Protein AF-A0A0Q5V165-F1 (afdb_monomer)

pLDDT: mean 76.11, std 18.1, range [30.14, 94.81]

Radius of gyration: 40.41 Å; Cα contacts (8 Å, |Δi|>4): 24; chains: 1; bounding box: 80×61×103 Å

Mean predicted aligned error: 15.79 Å

Structure (mmCIF, N/CA/C/O backbone):
data_AF-A0A0Q5V165-F1
#
_entry.id   AF-A0A0Q5V165-F1
#
loop_
_atom_site.group_PDB
_atom_site.id
_atom_site.type_symbol
_atom_site.label_atom_id
_atom_site.label_alt_id
_atom_site.label_comp_id
_atom_site.label_asym_id
_atom_site.label_entity_id
_atom_site.label_seq_id
_atom_site.pdbx_PDB_ins_code
_atom_site.Cartn_x
_atom_site.Cartn_y
_atom_site.Cartn_z
_atom_site.occupancy
_atom_site.B_iso_or_equiv
_atom_site.auth_seq_id
_atom_site.auth_comp_id
_atom_site.auth_asym_id
_atom_site.auth_atom_id
_atom_site.pdbx_PDB_model_num
ATOM 1 N N . MET A 1 1 ? 49.071 -22.935 -63.816 1.00 54.91 1 MET A N 1
ATOM 2 C CA . MET A 1 1 ? 47.800 -22.245 -63.500 1.00 54.91 1 MET A CA 1
ATOM 3 C C . MET A 1 1 ? 47.860 -20.895 -64.187 1.00 54.91 1 MET A C 1
ATOM 5 O O . MET A 1 1 ? 48.823 -20.181 -63.957 1.00 54.91 1 MET A O 1
ATOM 9 N N . SER A 1 2 ? 46.949 -20.621 -65.119 1.00 68.69 2 SER A N 1
ATOM 10 C CA . SER A 1 2 ? 47.030 -19.479 -66.043 1.00 68.69 2 SER A CA 1
ATOM 11 C C . SER A 1 2 ? 47.029 -18.132 -65.306 1.00 68.69 2 SER A C 1
ATOM 13 O O . SER A 1 2 ? 46.230 -17.957 -64.388 1.00 68.69 2 SER A O 1
ATOM 15 N N . ASP A 1 3 ? 47.846 -17.164 -65.740 1.00 71.81 3 ASP A N 1
ATOM 16 C CA . ASP A 1 3 ? 47.994 -15.827 -65.120 1.00 71.81 3 ASP A CA 1
ATOM 17 C C . ASP A 1 3 ? 46.661 -15.104 -64.866 1.00 71.81 3 ASP A C 1
ATOM 19 O O . ASP A 1 3 ? 46.473 -14.414 -63.863 1.00 71.81 3 ASP A O 1
ATOM 23 N N . ARG A 1 4 ? 45.679 -15.341 -65.740 1.00 75.38 4 ARG A N 1
ATOM 24 C CA . ARG A 1 4 ? 44.316 -14.810 -65.637 1.00 75.38 4 ARG A CA 1
ATOM 25 C C . ARG A 1 4 ? 43.553 -15.310 -64.403 1.00 75.38 4 ARG A C 1
ATOM 27 O O . ARG A 1 4 ? 42.763 -14.557 -63.841 1.00 75.38 4 ARG A O 1
ATOM 34 N N . GLN A 1 5 ? 43.798 -16.547 -63.963 1.00 80.19 5 GLN A N 1
ATOM 35 C CA . GLN A 1 5 ? 43.165 -17.124 -62.773 1.00 80.19 5 GLN A CA 1
ATOM 36 C C . GLN A 1 5 ? 43.751 -16.528 -61.484 1.00 80.19 5 GLN A C 1
ATOM 38 O O . GLN A 1 5 ? 43.010 -16.232 -60.545 1.00 80.19 5 GLN A O 1
ATOM 43 N N . SER A 1 6 ? 45.060 -16.267 -61.462 1.00 76.12 6 SER A N 1
ATOM 44 C CA . SER A 1 6 ? 45.732 -15.599 -60.342 1.00 76.12 6 SER A CA 1
ATOM 45 C C . SER A 1 6 ? 45.200 -14.178 -60.130 1.00 76.12 6 SER A C 1
ATOM 47 O O . SER A 1 6 ? 44.902 -13.797 -59.000 1.00 76.12 6 SER A O 1
ATOM 49 N N . TRP A 1 7 ? 44.981 -13.421 -61.210 1.00 81.81 7 TRP A N 1
ATOM 50 C CA . TRP A 1 7 ? 44.418 -12.066 -61.139 1.00 81.81 7 TRP A CA 1
ATOM 51 C C . TRP A 1 7 ? 42.972 -12.049 -60.634 1.00 81.81 7 TRP A C 1
ATOM 53 O O . TRP A 1 7 ? 42.614 -11.196 -59.823 1.00 81.81 7 TRP A O 1
ATOM 63 N N . SER A 1 8 ? 42.147 -13.018 -61.047 1.00 86.00 8 SER A N 1
ATOM 64 C CA . SER A 1 8 ? 40.775 -13.129 -60.538 1.00 86.00 8 SER A CA 1
ATOM 65 C C . SER A 1 8 ? 40.719 -13.455 -59.043 1.00 86.00 8 SER A C 1
ATOM 67 O O . SER A 1 8 ? 39.911 -12.868 -58.326 1.00 86.00 8 SER A O 1
ATOM 69 N N . ILE A 1 9 ? 41.598 -14.333 -58.548 1.00 89.31 9 ILE A N 1
ATOM 70 C CA . ILE A 1 9 ? 41.647 -14.689 -57.121 1.00 89.31 9 ILE A CA 1
ATOM 71 C C . ILE A 1 9 ? 42.086 -13.481 -56.283 1.00 89.31 9 ILE A C 1
ATOM 73 O O . ILE A 1 9 ? 41.495 -13.203 -55.239 1.00 89.31 9 ILE A O 1
ATOM 77 N N . LEU A 1 10 ? 43.074 -12.724 -56.766 1.00 90.31 10 LEU A N 1
ATOM 78 C CA . LEU A 1 10 ? 43.572 -11.530 -56.084 1.00 90.31 10 LEU A CA 1
ATOM 79 C C . LEU A 1 10 ? 42.508 -10.422 -56.019 1.00 90.31 10 LEU A C 1
ATOM 81 O O . LEU A 1 10 ? 42.336 -9.788 -54.979 1.00 90.31 10 LEU A O 1
ATOM 85 N N . GLY A 1 11 ? 41.738 -10.241 -57.098 1.00 91.00 11 GLY A N 1
ATOM 86 C CA . GLY A 1 11 ? 40.615 -9.303 -57.136 1.00 91.00 11 GLY A CA 1
ATOM 87 C C . GLY A 1 11 ? 39.515 -9.647 -56.127 1.00 91.00 11 GLY A C 1
ATOM 88 O O . GLY A 1 11 ? 39.057 -8.771 -55.396 1.00 91.00 11 GLY A O 1
ATOM 89 N N . VAL A 1 12 ? 39.133 -10.926 -56.032 1.00 90.94 12 VAL A N 1
ATOM 90 C CA . VAL A 1 12 ? 38.118 -11.390 -55.068 1.00 90.94 12 VAL A CA 1
ATOM 91 C C . VAL A 1 12 ? 38.594 -11.217 -53.623 1.00 90.94 12 VAL A C 1
ATOM 93 O O . VAL A 1 12 ? 37.831 -10.736 -52.786 1.00 90.94 12 VAL A O 1
ATOM 96 N N . LEU A 1 13 ? 39.856 -11.543 -53.325 1.00 90.88 13 LEU A N 1
ATOM 97 C CA . LEU A 1 13 ? 40.435 -11.359 -51.988 1.00 90.88 13 LEU A CA 1
ATOM 98 C C . LEU A 1 13 ? 40.487 -9.884 -51.568 1.00 90.88 13 LEU A C 1
ATOM 100 O O . LEU A 1 13 ? 40.121 -9.564 -50.437 1.00 90.88 13 LEU A O 1
ATOM 104 N N . CYS A 1 14 ? 40.876 -8.978 -52.470 1.00 88.81 14 CYS A N 1
ATOM 105 C CA . CYS A 1 14 ? 40.860 -7.536 -52.201 1.00 88.81 14 CYS A CA 1
ATOM 106 C C . CYS A 1 14 ? 39.447 -7.010 -51.915 1.00 88.81 14 CYS A C 1
ATOM 108 O O . CYS A 1 14 ? 39.256 -6.205 -51.004 1.00 88.81 14 CYS A O 1
ATOM 110 N N . LEU A 1 15 ? 38.449 -7.475 -52.667 1.00 89.56 15 LEU A N 1
ATOM 111 C CA . LEU A 1 15 ? 37.060 -7.051 -52.493 1.00 89.56 15 LEU A CA 1
ATOM 112 C C . LEU A 1 15 ? 36.496 -7.547 -51.151 1.00 89.56 15 LEU A C 1
ATOM 114 O O . LEU A 1 15 ? 35.860 -6.787 -50.421 1.00 89.56 15 LEU A O 1
ATOM 118 N N . LEU A 1 16 ? 36.809 -8.789 -50.773 1.00 88.19 16 LEU A N 1
ATOM 119 C CA . LEU A 1 16 ? 36.414 -9.359 -49.486 1.00 88.19 16 LEU A CA 1
ATOM 120 C C .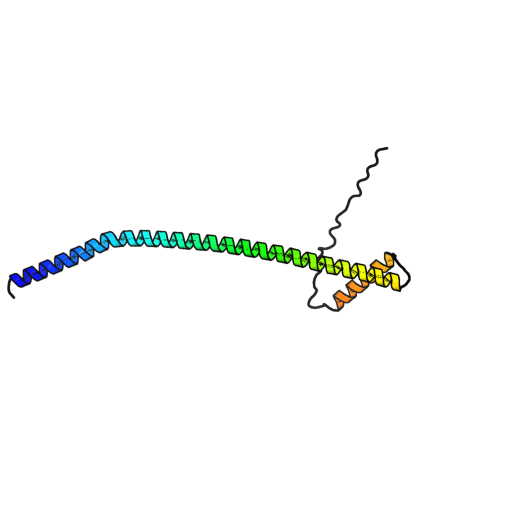 LEU A 1 16 ? 37.084 -8.633 -48.309 1.00 88.19 16 LEU A C 1
ATOM 122 O O . LEU A 1 16 ? 36.417 -8.328 -47.321 1.00 88.19 16 LEU A O 1
ATOM 126 N N . ALA A 1 17 ? 38.367 -8.279 -48.437 1.00 85.69 17 ALA A N 1
ATOM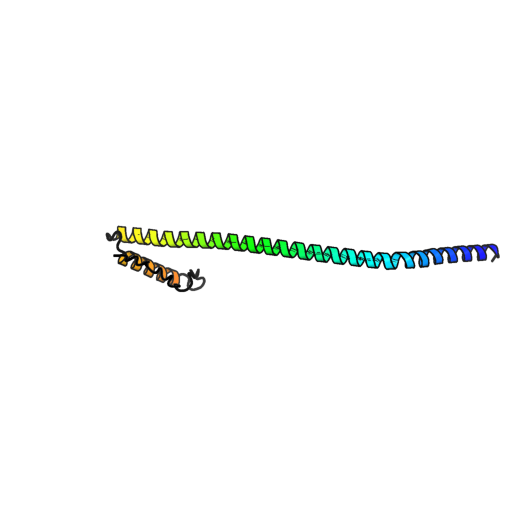 127 C CA . ALA A 1 17 ? 39.065 -7.463 -47.447 1.00 85.69 17 ALA A CA 1
ATOM 128 C C . ALA A 1 17 ? 38.413 -6.077 -47.294 1.00 85.69 17 ALA A C 1
ATOM 130 O O . ALA A 1 17 ? 38.152 -5.647 -46.173 1.00 85.69 17 ALA A O 1
ATOM 131 N N . LEU A 1 18 ? 38.068 -5.400 -48.393 1.00 85.81 18 LEU A N 1
ATOM 132 C CA . LEU A 1 18 ? 37.400 -4.093 -48.345 1.00 85.81 18 LEU A CA 1
ATOM 133 C C . LEU A 1 18 ? 36.045 -4.137 -47.629 1.00 85.81 18 LEU A C 1
ATOM 135 O O . LEU A 1 18 ? 35.750 -3.240 -46.842 1.00 85.81 18 LEU A O 1
ATOM 139 N N . ILE A 1 19 ? 35.239 -5.178 -47.848 1.00 84.69 19 ILE A N 1
ATOM 140 C CA . ILE A 1 19 ? 33.951 -5.341 -47.155 1.00 84.69 19 ILE A CA 1
ATOM 141 C C . ILE A 1 19 ? 34.166 -5.576 -45.656 1.00 84.69 19 ILE A C 1
ATOM 143 O O . ILE A 1 19 ? 33.452 -5.009 -44.832 1.00 84.69 19 ILE A O 1
ATOM 147 N N . LEU A 1 20 ? 35.162 -6.382 -45.291 1.00 81.62 20 LEU A N 1
ATOM 148 C CA . LEU A 1 20 ? 35.413 -6.767 -43.904 1.00 81.62 20 LEU A CA 1
ATOM 149 C C . LEU A 1 20 ? 36.003 -5.603 -43.090 1.00 81.62 20 LEU A C 1
ATOM 151 O O . LEU A 1 20 ? 35.531 -5.310 -41.992 1.00 81.62 20 LEU A O 1
ATOM 155 N N . PHE A 1 21 ? 36.966 -4.876 -43.662 1.00 78.88 21 PHE A N 1
ATOM 156 C CA . PHE A 1 21 ? 37.539 -3.680 -43.043 1.00 78.88 21 PHE A CA 1
ATOM 157 C C . PHE A 1 21 ? 36.569 -2.491 -43.074 1.00 78.88 21 PHE A C 1
ATOM 159 O O . PHE A 1 21 ? 36.406 -1.814 -42.059 1.00 78.88 21 PHE A O 1
ATOM 166 N N . GLY A 1 22 ? 35.872 -2.260 -44.190 1.00 76.44 22 GLY A N 1
ATOM 167 C CA . GLY A 1 22 ? 34.885 -1.183 -44.314 1.00 76.44 22 GLY A CA 1
ATOM 168 C C . GLY A 1 22 ? 33.665 -1.391 -43.412 1.00 76.44 22 GLY A C 1
ATOM 169 O O . GLY A 1 22 ? 33.248 -0.474 -42.705 1.00 76.44 22 GLY A O 1
ATOM 170 N N . GLY A 1 23 ? 33.133 -2.615 -43.364 1.00 74.38 23 GLY A N 1
ATOM 171 C CA . GLY A 1 23 ? 32.023 -2.986 -42.488 1.00 74.38 23 GLY A CA 1
ATOM 172 C C . GLY A 1 23 ? 32.404 -2.974 -41.006 1.00 74.38 23 GLY A C 1
ATOM 173 O O . GLY A 1 23 ? 31.626 -2.504 -40.179 1.00 74.38 23 GLY A O 1
ATOM 174 N N . GLY A 1 24 ? 33.619 -3.416 -40.663 1.00 71.00 24 GLY A N 1
ATOM 175 C CA . GLY A 1 24 ? 34.124 -3.395 -39.289 1.00 71.00 24 GLY A CA 1
ATOM 176 C C . GLY A 1 24 ? 34.338 -1.980 -38.743 1.00 71.00 24 GLY A C 1
ATOM 177 O O . GLY A 1 24 ? 33.939 -1.692 -37.614 1.00 71.00 24 GLY A O 1
ATOM 178 N N . LEU A 1 25 ? 34.907 -1.074 -39.546 1.00 68.19 25 LEU A N 1
ATOM 179 C CA . LEU A 1 25 ? 35.199 0.303 -39.125 1.00 68.19 25 LEU A CA 1
ATOM 180 C C . LEU A 1 25 ? 33.939 1.162 -38.942 1.00 68.19 25 LEU A C 1
ATOM 182 O O . LEU A 1 25 ? 33.923 2.024 -38.067 1.00 68.19 25 LEU A O 1
ATOM 186 N N . VAL A 1 26 ? 32.873 0.916 -39.712 1.00 69.00 26 VAL A N 1
ATOM 187 C CA . VAL A 1 26 ? 31.596 1.644 -39.577 1.00 69.00 26 VAL A CA 1
ATOM 188 C C . VAL A 1 26 ? 30.645 0.955 -38.590 1.00 69.00 26 VAL A C 1
ATOM 190 O O . VAL A 1 26 ? 29.976 1.623 -37.802 1.00 69.00 26 VAL A O 1
ATOM 193 N N . GLY A 1 27 ? 30.603 -0.379 -38.575 1.00 69.44 27 GLY A N 1
ATOM 194 C CA . GLY A 1 27 ? 29.690 -1.153 -37.729 1.00 69.44 27 GLY A CA 1
ATOM 195 C C . GLY A 1 27 ? 30.069 -1.166 -36.246 1.00 69.44 27 GLY A C 1
ATOM 196 O O . GLY A 1 27 ? 29.193 -1.073 -35.385 1.00 69.44 27 GLY A O 1
ATOM 197 N N . CYS A 1 28 ? 31.365 -1.221 -35.925 1.00 70.38 28 CYS A N 1
ATOM 198 C CA . CYS A 1 28 ? 31.841 -1.306 -34.541 1.00 70.38 28 CYS A CA 1
ATOM 199 C C . CYS A 1 28 ? 31.503 -0.063 -33.680 1.00 70.38 28 CYS A C 1
ATOM 201 O O . CYS A 1 28 ? 30.946 -0.233 -32.589 1.00 70.38 28 CYS A O 1
ATOM 203 N N . PRO A 1 29 ? 31.737 1.192 -34.131 1.00 71.38 29 PRO A N 1
ATOM 204 C CA . PRO A 1 29 ? 31.329 2.367 -33.356 1.00 71.38 29 PRO A CA 1
ATOM 205 C C . PRO A 1 29 ? 29.803 2.523 -33.283 1.00 71.38 29 PRO A C 1
ATOM 207 O O . PRO A 1 29 ? 29.279 2.948 -32.251 1.00 71.38 29 PRO A O 1
ATOM 210 N N . TYR A 1 30 ? 29.073 2.136 -34.335 1.00 71.31 30 TYR A N 1
ATOM 211 C CA . TYR A 1 30 ? 27.612 2.229 -34.369 1.00 71.31 30 TYR A CA 1
ATOM 212 C C . TYR A 1 30 ? 26.955 1.284 -33.354 1.00 71.31 30 TYR A C 1
ATOM 214 O O . TYR A 1 30 ? 26.060 1.693 -32.609 1.00 71.31 30 TYR A O 1
ATOM 222 N N . TYR A 1 31 ? 27.461 0.050 -33.249 1.00 71.31 31 TYR A N 1
ATOM 223 C CA . TYR A 1 31 ? 26.988 -0.934 -32.277 1.00 71.31 31 TYR A CA 1
ATOM 224 C C . TYR A 1 31 ? 27.154 -0.440 -30.835 1.00 71.31 31 TYR A C 1
ATOM 226 O O . TYR A 1 31 ? 26.219 -0.515 -30.041 1.00 71.31 31 TYR A O 1
ATOM 234 N N . LYS A 1 32 ? 28.306 0.161 -30.504 1.00 72.94 32 LYS A N 1
ATOM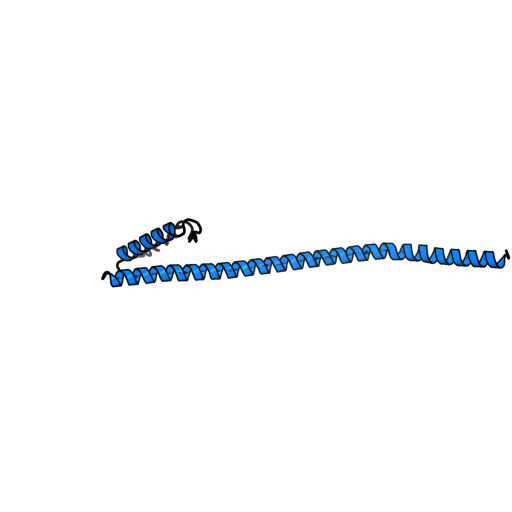 235 C CA . LYS A 1 32 ? 28.575 0.684 -29.154 1.00 72.94 32 LYS A CA 1
ATOM 236 C C . LYS A 1 32 ? 27.661 1.843 -28.755 1.00 72.94 32 LYS A C 1
ATOM 238 O O . LYS A 1 32 ? 27.300 1.955 -27.584 1.00 72.94 32 LYS A O 1
ATOM 243 N N . VAL A 1 33 ? 27.263 2.699 -29.696 1.00 76.75 33 VAL A N 1
ATOM 244 C CA . VAL A 1 33 ? 26.300 3.781 -29.429 1.00 76.75 33 VAL A CA 1
ATOM 245 C C . VAL A 1 33 ? 24.889 3.227 -29.246 1.00 76.75 33 VAL A C 1
ATOM 247 O O . VAL A 1 33 ? 24.172 3.674 -28.351 1.00 76.75 33 VAL A O 1
ATOM 250 N N . TRP A 1 34 ? 24.491 2.257 -30.069 1.00 79.75 34 TRP A N 1
ATOM 251 C CA . TRP A 1 34 ? 23.192 1.601 -29.943 1.00 79.75 34 TRP A CA 1
ATOM 252 C C . TRP A 1 34 ? 23.059 0.861 -28.606 1.00 79.75 34 TRP A C 1
ATOM 254 O O . TRP A 1 34 ? 22.086 1.079 -27.889 1.00 79.75 34 TRP A O 1
ATOM 264 N N . GLU A 1 35 ? 24.080 0.093 -28.218 1.00 73.75 35 GLU A N 1
ATOM 265 C CA . GLU A 1 35 ? 24.148 -0.629 -26.942 1.00 73.75 35 GLU A CA 1
ATOM 266 C C . GLU A 1 35 ? 24.003 0.332 -25.748 1.00 73.75 35 GLU A C 1
ATOM 268 O O . GLU A 1 35 ? 23.184 0.106 -24.860 1.00 73.75 35 GLU A O 1
ATOM 273 N N . ARG A 1 36 ? 24.704 1.477 -25.767 1.00 73.81 36 ARG A N 1
ATOM 274 C CA . ARG A 1 36 ? 24.580 2.514 -24.725 1.00 73.81 36 ARG A CA 1
ATOM 275 C C . ARG A 1 36 ? 23.196 3.167 -24.682 1.00 73.81 36 ARG A C 1
ATOM 277 O O . ARG A 1 36 ? 22.695 3.447 -23.596 1.00 73.81 36 ARG A O 1
ATOM 284 N N . LYS A 1 37 ? 22.572 3.416 -25.839 1.00 74.62 37 LYS A N 1
ATOM 285 C CA . LYS A 1 37 ? 21.211 3.978 -25.910 1.00 74.62 37 LYS A CA 1
ATOM 286 C C . LYS A 1 37 ? 20.177 2.998 -25.362 1.00 74.62 37 LYS A C 1
ATOM 288 O O . LYS A 1 37 ? 19.326 3.413 -24.582 1.00 74.62 37 LYS A O 1
ATOM 293 N N . MET A 1 38 ? 20.276 1.721 -25.725 1.00 76.62 38 MET A N 1
ATOM 294 C CA . MET A 1 38 ? 19.375 0.681 -25.225 1.00 76.62 38 MET A CA 1
ATOM 295 C C . MET A 1 38 ? 19.560 0.445 -23.726 1.00 76.62 38 MET A C 1
ATOM 297 O O . MET A 1 38 ? 18.570 0.369 -23.007 1.00 76.62 38 MET A O 1
ATOM 301 N N . ALA A 1 39 ? 20.802 0.436 -23.230 1.00 75.88 39 ALA A N 1
ATOM 302 C CA . ALA A 1 39 ? 21.079 0.337 -21.797 1.00 75.88 39 ALA A CA 1
ATOM 303 C C . ALA A 1 39 ? 20.491 1.523 -21.009 1.00 75.88 39 ALA A C 1
ATOM 305 O O . ALA A 1 39 ? 19.851 1.325 -19.981 1.00 75.88 39 ALA A O 1
ATOM 306 N N . GLY A 1 40 ? 20.638 2.753 -21.517 1.00 73.19 40 GLY A N 1
ATOM 307 C CA . GLY A 1 40 ? 20.047 3.937 -20.886 1.00 73.19 40 GLY A CA 1
ATOM 308 C C . GLY A 1 40 ? 18.515 3.933 -20.905 1.00 73.19 40 GLY A C 1
ATOM 309 O O . GLY A 1 40 ? 17.886 4.311 -19.921 1.00 73.19 40 GLY A O 1
ATOM 310 N N . GLN A 1 41 ? 17.899 3.475 -22.000 1.00 76.38 41 GLN A N 1
ATOM 311 C CA . GLN A 1 41 ? 16.442 3.340 -22.087 1.00 76.38 41 GLN A CA 1
ATOM 312 C C . GLN A 1 41 ? 15.912 2.255 -21.146 1.00 76.38 41 GLN A C 1
ATOM 314 O O . GLN A 1 41 ? 14.900 2.481 -20.487 1.00 76.38 41 GLN A O 1
ATOM 319 N N . ALA A 1 42 ? 16.601 1.117 -21.040 1.00 75.81 42 ALA A N 1
ATOM 320 C CA . ALA A 1 42 ? 16.235 0.047 -20.118 1.00 75.81 42 ALA A CA 1
ATOM 321 C C . ALA A 1 42 ? 16.295 0.513 -18.654 1.00 75.81 42 ALA A C 1
ATOM 323 O O . ALA A 1 42 ? 15.349 0.279 -17.905 1.00 75.81 42 ALA A O 1
ATOM 324 N N . GLU A 1 43 ? 17.347 1.243 -18.270 1.00 77.25 43 GLU A N 1
ATOM 325 C CA . GLU A 1 43 ? 17.482 1.789 -16.915 1.00 77.25 43 GLU A CA 1
ATOM 326 C C . GLU A 1 43 ? 16.376 2.807 -16.603 1.00 77.25 43 GLU A C 1
ATOM 328 O O . GLU A 1 43 ? 15.723 2.726 -15.565 1.00 77.25 43 GLU A O 1
ATOM 333 N N . LEU A 1 44 ? 16.091 3.739 -17.521 1.00 80.06 44 LEU A N 1
ATOM 334 C CA . LEU A 1 44 ? 15.019 4.719 -17.323 1.00 80.06 44 LEU A CA 1
ATOM 335 C C . LEU A 1 44 ? 13.643 4.055 -17.188 1.00 80.06 44 LEU A C 1
ATOM 337 O O . LEU A 1 44 ? 12.863 4.456 -16.325 1.00 80.06 44 LEU A O 1
ATOM 341 N N . GLN A 1 45 ? 13.350 3.038 -18.002 1.00 78.25 45 GLN A N 1
ATOM 342 C CA . GLN A 1 45 ? 12.101 2.275 -17.914 1.00 78.25 45 GLN A CA 1
ATOM 343 C C . GLN A 1 45 ? 11.997 1.516 -16.587 1.00 78.25 45 GLN A C 1
ATOM 345 O O . GLN A 1 45 ? 10.949 1.546 -15.942 1.00 78.25 45 GLN A O 1
ATOM 350 N N . TYR A 1 46 ? 13.092 0.903 -16.131 1.00 76.12 46 TYR A N 1
ATOM 351 C CA . TYR A 1 46 ? 13.139 0.217 -14.841 1.00 76.12 46 TYR A CA 1
ATOM 352 C C . TYR A 1 46 ? 12.869 1.177 -13.676 1.00 76.12 46 TYR A C 1
ATOM 354 O O . TYR A 1 46 ? 12.022 0.905 -12.827 1.00 76.12 46 TYR A O 1
ATOM 362 N N . GLN A 1 47 ? 13.515 2.346 -13.669 1.00 79.94 47 GLN A N 1
ATOM 363 C CA . GLN A 1 47 ? 13.320 3.361 -12.630 1.00 79.94 47 GLN A CA 1
ATOM 364 C C . GLN A 1 47 ? 11.896 3.940 -12.634 1.00 79.94 47 GLN A C 1
ATOM 366 O O . GLN A 1 47 ? 11.323 4.192 -11.571 1.00 79.94 47 GLN A O 1
ATOM 371 N N . GLN A 1 48 ? 11.294 4.141 -13.812 1.00 85.31 48 GLN A N 1
ATOM 372 C CA . GLN A 1 48 ? 9.903 4.592 -13.923 1.00 85.31 48 GLN A CA 1
ATOM 373 C C . GLN A 1 48 ? 8.924 3.536 -13.398 1.00 85.31 48 GLN A C 1
ATOM 375 O O . GLN A 1 48 ? 8.050 3.871 -12.596 1.00 85.31 48 GLN A O 1
ATOM 380 N N . GLY A 1 49 ? 9.111 2.269 -13.779 1.00 79.19 49 GLY A N 1
ATOM 381 C CA . GLY A 1 49 ? 8.310 1.153 -13.275 1.00 79.19 49 GLY A CA 1
ATOM 382 C C . GLY A 1 49 ? 8.439 0.976 -11.761 1.00 79.19 49 GLY A C 1
ATOM 383 O O . GLY A 1 49 ? 7.431 0.841 -11.070 1.00 79.19 49 GLY A O 1
ATOM 384 N N . ALA A 1 50 ? 9.657 1.075 -11.221 1.00 86.44 50 ALA A N 1
ATOM 385 C CA . ALA A 1 50 ? 9.911 0.980 -9.785 1.00 86.44 50 ALA A CA 1
ATOM 386 C C . ALA A 1 50 ? 9.187 2.083 -8.994 1.00 86.44 50 ALA A C 1
ATOM 388 O O . ALA A 1 50 ? 8.546 1.800 -7.983 1.00 86.44 50 ALA A O 1
ATOM 389 N N . ARG A 1 51 ? 9.217 3.336 -9.469 1.00 86.06 51 ARG A N 1
ATOM 390 C CA . ARG A 1 51 ? 8.487 4.442 -8.823 1.00 86.06 51 ARG A CA 1
ATOM 391 C C . ARG A 1 51 ? 6.977 4.241 -8.863 1.00 86.06 51 ARG A C 1
ATOM 393 O O . ARG A 1 51 ? 6.318 4.462 -7.853 1.00 86.06 51 ARG A O 1
ATOM 400 N N . GLN A 1 52 ? 6.432 3.815 -10.001 1.00 90.06 52 GLN A N 1
ATOM 401 C CA . GLN A 1 52 ? 4.997 3.548 -10.123 1.00 90.06 52 GLN A CA 1
ATOM 402 C C . GLN A 1 52 ? 4.556 2.411 -9.197 1.00 90.06 52 GLN A C 1
ATOM 404 O O . GLN A 1 52 ? 3.526 2.534 -8.538 1.00 90.06 52 GLN A O 1
ATOM 409 N N . ALA A 1 53 ? 5.358 1.349 -9.083 1.00 85.44 53 ALA A N 1
ATOM 410 C CA . ALA A 1 53 ? 5.092 0.253 -8.159 1.00 85.44 53 ALA A CA 1
ATOM 411 C C . ALA A 1 53 ? 5.105 0.719 -6.695 1.00 85.44 53 ALA A C 1
ATOM 413 O O . ALA A 1 53 ? 4.207 0.354 -5.943 1.00 85.44 53 ALA A O 1
ATOM 414 N N . LEU A 1 54 ? 6.066 1.561 -6.299 1.00 92.12 54 LEU A N 1
ATOM 415 C CA . LEU A 1 54 ? 6.129 2.122 -4.944 1.00 92.12 54 LEU A CA 1
ATOM 416 C C . LEU A 1 54 ? 4.936 3.034 -4.633 1.00 92.12 54 LEU A C 1
ATOM 418 O O . LEU A 1 54 ? 4.377 2.950 -3.546 1.00 92.12 54 LEU A O 1
ATOM 422 N N . ILE A 1 55 ? 4.511 3.869 -5.585 1.00 92.69 55 ILE A N 1
ATOM 423 C CA . ILE A 1 55 ? 3.327 4.728 -5.419 1.00 92.69 55 ILE A CA 1
ATOM 424 C C . ILE A 1 55 ? 2.060 3.876 -5.285 1.00 92.69 55 ILE A C 1
ATOM 426 O O . ILE A 1 55 ? 1.235 4.139 -4.415 1.00 92.69 55 ILE A O 1
ATOM 430 N N . ALA A 1 56 ? 1.913 2.841 -6.116 1.00 93.06 56 ALA A N 1
ATOM 431 C CA . ALA A 1 56 ? 0.775 1.930 -6.043 1.00 93.06 56 ALA A CA 1
ATOM 432 C C . ALA A 1 56 ? 0.744 1.154 -4.717 1.00 93.06 56 ALA A C 1
ATOM 434 O O . ALA A 1 56 ? -0.324 0.984 -4.135 1.00 93.06 56 ALA A O 1
ATOM 435 N N . GLN A 1 57 ? 1.906 0.720 -4.220 1.00 91.50 57 GLN A N 1
ATOM 436 C CA . GLN A 1 57 ? 2.025 0.072 -2.913 1.00 91.50 57 GLN A CA 1
ATOM 437 C C . GLN A 1 57 ? 1.655 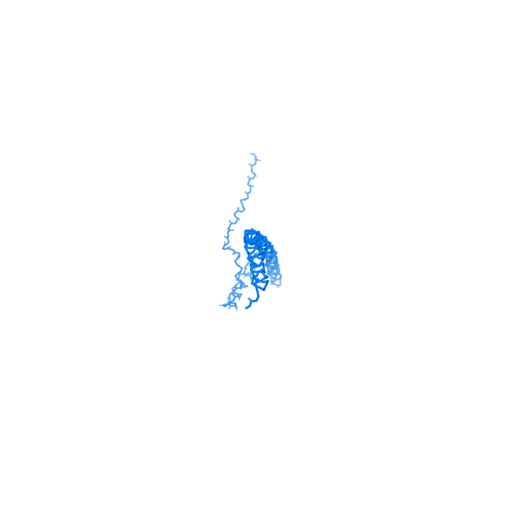1.030 -1.778 1.00 91.50 57 GLN A C 1
ATOM 439 O O . GLN A 1 57 ? 0.818 0.675 -0.956 1.00 91.50 57 GLN A O 1
ATOM 444 N N . ALA A 1 58 ? 2.192 2.253 -1.777 1.00 91.31 58 ALA A N 1
ATOM 445 C CA . ALA A 1 58 ? 1.865 3.261 -0.769 1.00 91.31 58 ALA A CA 1
ATOM 446 C C . ALA A 1 58 ? 0.360 3.583 -0.747 1.00 91.31 58 ALA A C 1
ATOM 448 O O . ALA A 1 58 ? -0.259 3.568 0.311 1.00 91.31 58 ALA A O 1
ATOM 449 N N . ALA A 1 59 ? -0.261 3.773 -1.917 1.00 94.19 59 ALA A N 1
ATOM 450 C CA . ALA A 1 59 ? -1.702 4.006 -2.012 1.00 94.19 59 ALA A CA 1
ATOM 451 C C . ALA A 1 59 ? -2.526 2.811 -1.494 1.00 94.19 59 ALA A C 1
ATOM 453 O O . ALA A 1 59 ? -3.518 2.994 -0.788 1.00 94.19 59 ALA A O 1
ATOM 454 N N . ALA A 1 60 ? -2.107 1.580 -1.804 1.00 92.75 60 ALA A N 1
ATOM 455 C CA . ALA A 1 60 ? -2.768 0.377 -1.306 1.00 92.75 60 ALA A CA 1
ATOM 456 C C . ALA A 1 60 ? -2.634 0.225 0.221 1.00 92.75 60 ALA A C 1
ATOM 458 O O . ALA A 1 60 ? -3.587 -0.191 0.885 1.00 92.75 60 ALA A O 1
ATOM 459 N N . GLU A 1 61 ? -1.477 0.570 0.790 1.00 92.62 61 GLU A N 1
ATOM 460 C CA . GLU A 1 61 ? -1.255 0.580 2.238 1.00 92.62 61 GLU A CA 1
ATOM 461 C C . GLU A 1 61 ? -2.100 1.646 2.941 1.00 92.62 61 GLU A C 1
ATOM 463 O O . GLU A 1 61 ? -2.732 1.340 3.958 1.00 92.62 61 GLU A O 1
ATOM 468 N N . ASP A 1 62 ? -2.192 2.849 2.371 1.00 94.81 62 ASP A N 1
ATOM 469 C CA . ASP A 1 62 ? -3.029 3.934 2.884 1.00 94.81 62 ASP A CA 1
ATOM 470 C C . ASP A 1 62 ? -4.506 3.526 2.901 1.00 94.81 62 ASP A C 1
ATOM 472 O O . ASP A 1 62 ? -5.159 3.591 3.947 1.00 94.81 62 ASP A O 1
ATOM 476 N N . GLU A 1 63 ? -5.032 3.002 1.791 1.00 92.69 63 GLU A N 1
ATOM 477 C CA . GLU A 1 63 ? -6.406 2.495 1.734 1.00 92.69 63 GLU A CA 1
ATOM 478 C C . GLU A 1 63 ? -6.653 1.357 2.732 1.00 92.69 63 GLU A C 1
ATOM 480 O O . GLU A 1 63 ? -7.711 1.287 3.370 1.00 92.69 63 GLU A O 1
ATOM 485 N N . ALA A 1 64 ? -5.683 0.453 2.886 1.00 90.56 64 ALA A N 1
ATOM 486 C CA . ALA A 1 64 ? -5.773 -0.625 3.858 1.00 90.56 64 ALA A CA 1
ATOM 487 C C . ALA A 1 64 ? -5.783 -0.084 5.296 1.00 90.56 64 ALA A C 1
ATOM 489 O O . ALA A 1 64 ? -6.540 -0.585 6.129 1.00 90.56 64 ALA A O 1
ATOM 490 N N . SER A 1 65 ? -4.985 0.942 5.600 1.00 85.81 65 SER A N 1
ATOM 491 C CA . SER A 1 65 ? -4.939 1.578 6.921 1.00 85.81 65 SER A CA 1
ATOM 492 C C . SER A 1 65 ? -6.272 2.245 7.282 1.00 85.81 65 SER A C 1
ATOM 494 O O . SER A 1 65 ? -6.784 2.022 8.381 1.00 85.81 65 SER A O 1
ATOM 496 N N . ILE A 1 66 ? -6.902 2.946 6.333 1.00 93.56 66 ILE A N 1
ATOM 497 C CA . ILE A 1 66 ? -8.210 3.590 6.514 1.00 93.56 66 ILE A CA 1
ATOM 498 C C . ILE A 1 66 ? -9.283 2.538 6.799 1.00 93.56 66 ILE A C 1
ATOM 500 O O . ILE A 1 66 ? -10.019 2.649 7.781 1.00 93.56 66 ILE A O 1
ATOM 504 N N . LYS A 1 67 ? -9.336 1.467 5.997 1.00 90.62 67 LYS A N 1
ATOM 505 C CA . LYS A 1 67 ? -10.299 0.369 6.194 1.00 90.62 67 LYS A CA 1
ATOM 506 C C . LYS A 1 67 ? -10.107 -0.325 7.545 1.00 90.62 67 LYS A C 1
ATOM 508 O O . LYS A 1 67 ? -11.088 -0.673 8.206 1.00 90.62 67 LYS A O 1
ATOM 513 N N . ARG A 1 68 ? -8.857 -0.507 7.988 1.00 86.50 68 ARG A N 1
ATOM 514 C CA . ARG A 1 68 ? -8.544 -1.060 9.318 1.00 86.50 68 ARG A CA 1
ATOM 515 C C . ARG A 1 68 ? -9.003 -0.127 10.439 1.00 86.50 68 ARG A C 1
ATOM 517 O O . ARG A 1 68 ? -9.627 -0.599 11.388 1.00 86.50 68 ARG A O 1
ATOM 524 N N . ALA A 1 69 ? -8.763 1.177 10.318 1.00 89.19 69 ALA A N 1
ATOM 525 C CA . ALA A 1 69 ? -9.203 2.170 11.297 1.00 89.19 69 ALA A CA 1
ATOM 526 C C . ALA A 1 69 ? -10.739 2.258 11.386 1.00 89.19 69 ALA A C 1
ATOM 528 O O . ALA A 1 69 ? -11.309 2.308 12.480 1.00 89.19 69 ALA A O 1
ATOM 529 N N . GLU A 1 70 ? -11.435 2.198 10.249 1.00 91.88 70 GLU A N 1
ATOM 530 C CA . GLU A 1 70 ? -12.897 2.162 10.204 1.00 91.88 70 GLU A CA 1
ATOM 531 C C . GLU A 1 70 ? -13.450 0.888 10.863 1.00 91.88 70 GLU A C 1
ATOM 533 O O . GLU A 1 70 ? -14.397 0.941 11.654 1.00 91.88 70 GLU A O 1
ATOM 538 N N . ALA A 1 71 ? -12.841 -0.270 10.588 1.00 90.12 71 ALA A N 1
ATOM 539 C CA . ALA A 1 71 ? -13.207 -1.525 11.236 1.00 90.12 71 ALA A CA 1
ATOM 540 C C . ALA A 1 71 ? -12.996 -1.464 12.759 1.00 90.12 71 ALA A C 1
ATOM 542 O O . ALA A 1 71 ? -13.883 -1.874 13.509 1.00 90.12 71 ALA A O 1
ATOM 543 N N . ALA A 1 72 ? -11.876 -0.905 13.226 1.00 83.81 72 ALA A N 1
ATOM 544 C CA . ALA A 1 72 ? -11.614 -0.701 14.651 1.00 83.81 72 ALA A CA 1
ATOM 545 C C . ALA A 1 72 ? -12.657 0.228 15.295 1.00 83.81 72 ALA A C 1
ATOM 547 O O . ALA A 1 72 ? -13.204 -0.092 16.349 1.00 83.81 72 ALA A O 1
ATOM 548 N N . THR A 1 73 ? -13.018 1.323 14.622 1.00 88.62 73 THR A N 1
ATOM 549 C CA . THR A 1 73 ? -14.049 2.260 15.096 1.00 88.62 73 THR A CA 1
ATOM 550 C C . THR A 1 73 ? -15.410 1.584 15.230 1.00 88.62 73 THR A C 1
ATOM 552 O O . THR A 1 73 ? -16.087 1.749 16.245 1.00 88.62 73 THR A O 1
ATOM 555 N N . ARG A 1 74 ? -15.813 0.786 14.231 1.00 90.81 74 ARG A N 1
ATOM 556 C CA . ARG A 1 74 ? -17.065 0.015 14.290 1.00 90.81 74 ARG A CA 1
ATOM 557 C C . ARG A 1 74 ? -17.067 -0.977 15.445 1.00 90.81 74 ARG A C 1
ATOM 559 O O . ARG A 1 74 ? -18.078 -1.084 16.131 1.00 90.81 74 ARG A O 1
ATOM 566 N N . ARG A 1 75 ? -15.939 -1.649 15.698 1.00 86.06 75 ARG A N 1
ATOM 567 C CA . ARG A 1 75 ? -15.797 -2.544 16.853 1.00 86.06 75 ARG A CA 1
ATOM 568 C C . ARG A 1 75 ? -15.985 -1.777 18.156 1.00 86.06 75 ARG A C 1
ATOM 570 O O . ARG A 1 75 ? -16.869 -2.138 18.920 1.00 86.06 75 ARG A O 1
ATOM 577 N N . VAL A 1 76 ? -15.222 -0.705 18.389 1.00 88.50 76 VAL A N 1
ATOM 578 C CA . VAL A 1 76 ? -15.305 0.098 19.629 1.00 88.50 76 VAL A CA 1
ATOM 579 C C . VAL A 1 76 ? -16.722 0.622 19.866 1.00 88.50 76 VAL A C 1
ATOM 581 O O . VAL A 1 76 ? -17.225 0.530 20.983 1.00 88.50 76 VAL A O 1
ATOM 584 N N . ARG A 1 77 ? -17.399 1.106 18.817 1.00 91.50 77 ARG A N 1
ATOM 585 C CA . ARG A 1 77 ? -18.809 1.515 18.909 1.00 91.50 77 ARG A CA 1
ATOM 586 C C . ARG A 1 77 ? -19.716 0.352 19.307 1.00 91.50 77 ARG A C 1
ATOM 588 O O . ARG A 1 77 ? -20.494 0.514 20.234 1.00 91.50 77 ARG A O 1
ATOM 595 N N . GLY A 1 78 ? -19.552 -0.817 18.688 1.00 91.75 78 GLY A N 1
ATOM 596 C CA . GLY A 1 78 ? -20.310 -2.020 19.037 1.00 91.75 78 GLY A CA 1
ATOM 597 C C . GLY A 1 78 ? -20.135 -2.447 20.498 1.00 91.75 78 GLY A C 1
ATOM 598 O O . GLY A 1 78 ? -21.123 -2.750 21.158 1.00 91.75 78 GLY A O 1
ATOM 599 N N . TRP A 1 79 ? -18.910 -2.405 21.036 1.00 88.69 79 TRP A N 1
ATOM 600 C CA . TRP A 1 79 ? -18.658 -2.683 22.459 1.00 88.69 79 TRP A CA 1
ATOM 601 C C . TRP A 1 79 ? -19.327 -1.653 23.376 1.00 88.69 79 TRP A C 1
ATOM 603 O O . TRP A 1 79 ? -19.934 -2.024 24.377 1.00 88.69 79 TRP A O 1
ATOM 613 N N . ALA A 1 80 ? -19.256 -0.365 23.028 1.00 91.12 80 ALA A N 1
ATOM 614 C CA . ALA A 1 80 ? -19.897 0.698 23.798 1.00 91.12 80 ALA A CA 1
ATOM 615 C C . ALA A 1 80 ? -21.433 0.597 23.764 1.00 91.12 80 ALA A C 1
ATOM 617 O O . ALA A 1 80 ? -22.088 0.774 24.790 1.00 91.12 80 ALA A O 1
ATOM 618 N N . ASP A 1 81 ? -22.012 0.287 22.602 1.00 92.94 81 ASP A N 1
ATOM 619 C CA . ASP A 1 81 ? -23.448 0.049 22.441 1.00 92.94 81 ASP A CA 1
ATOM 620 C C . ASP A 1 81 ? -23.905 -1.169 23.248 1.00 92.94 81 ASP A C 1
ATOM 622 O O . ASP A 1 81 ? -24.893 -1.079 23.978 1.00 92.94 81 ASP A O 1
ATOM 626 N N . ALA A 1 82 ? -23.150 -2.269 23.195 1.00 91.88 82 ALA A N 1
ATOM 627 C CA . ALA A 1 82 ? -23.425 -3.469 23.979 1.00 91.88 82 ALA A CA 1
ATOM 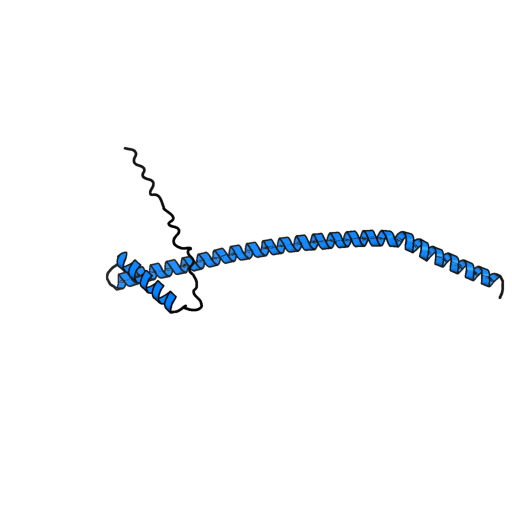628 C C . ALA A 1 82 ? -23.351 -3.201 25.491 1.00 91.88 82 ALA A C 1
ATOM 630 O O . ALA A 1 82 ? -24.235 -3.627 26.231 1.00 91.88 82 ALA A O 1
ATOM 631 N N . ALA A 1 83 ? -22.352 -2.445 25.959 1.00 91.19 83 ALA A N 1
ATOM 632 C CA . ALA A 1 83 ? -22.238 -2.070 27.369 1.00 91.19 83 ALA A CA 1
ATOM 633 C C . ALA A 1 83 ? -23.412 -1.185 27.824 1.00 91.19 83 ALA A C 1
ATOM 635 O O . ALA A 1 83 ? -23.963 -1.387 28.908 1.00 91.19 83 ALA A O 1
ATOM 636 N N . ARG A 1 84 ? -23.843 -0.232 26.984 1.00 92.75 84 ARG A N 1
ATOM 637 C CA . ARG A 1 84 ? -25.030 0.594 27.255 1.00 92.75 84 ARG A CA 1
ATOM 638 C C . ARG A 1 84 ? -26.297 -0.247 27.387 1.00 92.75 84 ARG A C 1
ATOM 640 O O . ARG A 1 84 ? -27.048 -0.042 28.338 1.00 92.75 84 ARG A O 1
ATOM 647 N N . GLN A 1 85 ? -26.523 -1.174 26.455 1.00 94.25 85 GLN A N 1
ATOM 648 C CA . GLN A 1 85 ? -27.681 -2.071 26.478 1.00 94.25 85 GLN A CA 1
ATOM 649 C C . GLN A 1 85 ? -27.644 -2.999 27.697 1.00 94.25 85 GLN A C 1
ATOM 651 O O . GLN A 1 85 ? -28.616 -3.045 28.443 1.00 94.25 85 GLN A O 1
ATOM 656 N N . GLY A 1 86 ? -26.499 -3.622 27.990 1.00 93.19 86 GLY A N 1
ATOM 657 C CA . GLY A 1 86 ? -26.347 -4.487 29.163 1.00 93.19 86 GLY A CA 1
ATOM 658 C C . GLY A 1 86 ? -26.634 -3.769 30.487 1.00 93.19 86 GLY A C 1
ATOM 659 O O . GLY A 1 86 ? -27.305 -4.316 31.356 1.00 93.19 86 GLY A O 1
ATOM 660 N N . CYS A 1 87 ? -26.206 -2.511 30.642 1.00 93.56 87 CYS A N 1
ATOM 661 C CA . CYS A 1 87 ? -26.554 -1.722 31.830 1.00 93.56 87 CYS A CA 1
ATOM 662 C C . CYS A 1 87 ? -28.040 -1.344 31.895 1.00 93.56 87 CYS A C 1
ATOM 664 O O . CYS A 1 87 ? -28.600 -1.269 32.991 1.00 93.56 87 CYS A O 1
ATOM 666 N N . ALA A 1 88 ? -28.690 -1.123 30.749 1.00 94.19 88 ALA A N 1
ATOM 667 C CA . ALA A 1 88 ? -30.132 -0.903 30.701 1.00 94.19 88 ALA A CA 1
ATOM 668 C C . ALA A 1 88 ? -30.907 -2.160 31.136 1.00 94.19 88 ALA A C 1
ATOM 670 O O . ALA A 1 88 ? -31.822 -2.042 31.950 1.00 94.19 88 ALA A O 1
ATOM 671 N N . ASP A 1 89 ? -30.483 -3.347 30.691 1.00 94.25 89 ASP A N 1
ATOM 672 C CA . ASP A 1 89 ? -31.083 -4.635 31.072 1.00 94.25 89 ASP A CA 1
ATOM 673 C C . ASP A 1 89 ? -30.928 -4.933 32.575 1.00 94.25 89 ASP A C 1
ATOM 675 O O . ASP A 1 89 ? -31.808 -5.526 33.197 1.00 94.25 89 ASP A O 1
ATOM 679 N N . LEU A 1 90 ? -29.841 -4.454 33.191 1.00 93.00 90 LEU A N 1
ATOM 680 C CA . LEU A 1 90 ? -29.607 -4.518 34.641 1.00 93.00 90 LEU A CA 1
ATOM 681 C C . LEU A 1 90 ? -30.402 -3.469 35.446 1.00 93.00 90 LEU A C 1
ATOM 683 O O . LEU A 1 90 ? -30.224 -3.363 36.661 1.00 93.00 90 LEU A O 1
ATOM 687 N N . GLY A 1 91 ? -31.249 -2.663 34.798 1.00 93.56 91 GLY A N 1
ATOM 688 C CA . GLY A 1 91 ? -32.033 -1.609 35.448 1.00 93.56 91 GLY A CA 1
ATOM 689 C C . GLY A 1 91 ? -31.221 -0.371 35.849 1.00 93.56 91 GLY A C 1
ATOM 690 O O . GLY A 1 91 ? -31.702 0.446 36.632 1.00 93.56 91 GLY A O 1
ATOM 691 N N . ARG A 1 92 ? -30.000 -0.205 35.316 1.00 91.44 92 ARG A N 1
ATOM 692 C CA . ARG A 1 92 ? -29.105 0.946 35.550 1.00 91.44 92 ARG A CA 1
ATOM 693 C C . ARG A 1 92 ? -28.818 1.704 34.242 1.00 91.44 92 ARG A C 1
ATOM 695 O O . ARG A 1 92 ? -27.661 1.785 33.815 1.00 91.44 92 ARG A O 1
ATOM 702 N N . PRO A 1 93 ? -29.843 2.258 33.564 1.00 89.56 93 PRO A N 1
ATOM 703 C CA . PRO A 1 93 ? -29.637 2.977 32.312 1.00 89.56 93 PRO A CA 1
ATOM 704 C C . PRO A 1 93 ? -28.752 4.215 32.535 1.00 89.56 93 PRO A C 1
ATOM 706 O O . PRO A 1 93 ? -28.912 4.932 33.519 1.00 89.56 93 PRO A O 1
ATOM 709 N N . ASN A 1 94 ? -27.831 4.479 31.602 1.00 86.31 94 ASN A N 1
ATOM 710 C CA . ASN A 1 94 ? -26.894 5.617 31.628 1.00 86.31 94 ASN A CA 1
ATOM 711 C C . ASN A 1 94 ? -25.923 5.695 32.822 1.00 86.31 94 ASN A C 1
ATOM 713 O O . ASN A 1 94 ? -25.273 6.723 33.011 1.00 86.31 94 ASN A O 1
ATOM 717 N N . ASP A 1 95 ? -25.756 4.623 33.593 1.00 92.44 95 ASP A N 1
ATOM 718 C CA . ASP A 1 95 ? -24.765 4.591 34.666 1.00 92.44 95 ASP A CA 1
ATOM 719 C C . ASP A 1 95 ? -23.346 4.368 34.110 1.00 92.44 95 ASP A C 1
ATOM 721 O O . ASP A 1 95 ? -23.031 3.292 33.592 1.00 92.44 95 ASP A O 1
ATOM 725 N N . GLN A 1 96 ? -22.483 5.384 34.224 1.00 92.12 96 GLN A N 1
ATOM 726 C CA . GLN A 1 96 ? -21.100 5.312 33.735 1.00 92.12 96 GLN A CA 1
ATOM 727 C C . GLN A 1 96 ? -20.268 4.261 34.477 1.00 92.12 96 GLN A C 1
ATOM 729 O O . GLN A 1 96 ? -19.467 3.575 33.852 1.00 92.12 96 GLN A O 1
ATOM 734 N N . ALA A 1 97 ? -20.495 4.061 35.780 1.00 93.50 97 ALA A N 1
ATOM 735 C CA . ALA A 1 97 ? -19.749 3.066 36.547 1.00 93.50 97 ALA A CA 1
ATOM 736 C C . ALA A 1 97 ? -20.109 1.638 36.112 1.00 93.50 97 ALA A C 1
ATOM 738 O O . ALA A 1 97 ? -19.245 0.763 36.075 1.00 93.50 97 ALA A O 1
ATOM 739 N N . CYS A 1 98 ? -21.376 1.405 35.754 1.00 92.12 98 CYS A N 1
ATOM 740 C CA . CYS A 1 98 ? -21.812 0.135 35.177 1.00 92.12 98 CYS A CA 1
ATOM 741 C C . CYS A 1 98 ? -21.170 -0.106 33.800 1.00 92.12 98 CYS A C 1
ATOM 743 O O . CYS A 1 98 ? -20.624 -1.183 33.558 1.00 92.12 98 CYS A O 1
ATOM 745 N N . GLN A 1 99 ? -21.194 0.898 32.917 1.00 92.50 99 GLN A N 1
ATOM 746 C CA . GLN A 1 99 ? -20.632 0.782 31.566 1.00 92.50 99 GLN A CA 1
ATOM 747 C C . GLN A 1 99 ? -19.123 0.520 31.609 1.00 92.50 99 GLN A C 1
ATOM 749 O O . GLN A 1 99 ? -18.643 -0.399 30.946 1.00 92.50 99 GLN A O 1
ATOM 754 N N . ASP A 1 100 ? -18.389 1.258 32.444 1.00 91.88 100 ASP A N 1
ATOM 755 C CA . ASP A 1 100 ? -16.948 1.074 32.630 1.00 91.88 100 ASP A CA 1
ATOM 756 C C . ASP A 1 100 ? -16.612 -0.311 33.195 1.00 91.88 100 ASP A C 1
ATOM 758 O O . ASP A 1 100 ? -15.624 -0.923 32.783 1.00 91.88 100 ASP A O 1
ATOM 762 N N . ALA A 1 101 ? -17.427 -0.833 34.118 1.00 91.12 101 ALA A N 1
ATOM 763 C CA . ALA A 1 101 ? -17.241 -2.173 34.665 1.00 91.12 101 ALA A CA 1
ATOM 764 C C . ALA A 1 101 ? -17.423 -3.260 33.592 1.00 91.12 101 ALA A C 1
ATOM 766 O O . ALA A 1 101 ? -16.566 -4.135 33.472 1.00 91.12 101 ALA A O 1
ATOM 767 N N . LEU A 1 102 ? -18.480 -3.176 32.774 1.00 90.00 102 LEU A N 1
ATOM 768 C CA . LEU A 1 102 ? -18.720 -4.125 31.679 1.00 90.00 102 LEU A CA 1
ATOM 769 C C . LEU A 1 102 ? -17.627 -4.061 30.606 1.00 90.00 102 LEU A C 1
ATOM 771 O O . LEU A 1 102 ? -17.176 -5.097 30.126 1.00 90.00 102 LEU A O 1
ATOM 775 N N . LEU A 1 103 ? -17.159 -2.861 30.251 1.00 89.06 103 LEU A N 1
ATOM 776 C CA . LEU A 1 103 ? -16.066 -2.698 29.289 1.00 89.06 103 LEU A CA 1
ATOM 777 C C . LEU A 1 103 ? -14.740 -3.271 29.815 1.00 89.06 103 LEU A C 1
ATOM 779 O O . LEU A 1 103 ? -13.990 -3.878 29.049 1.00 89.06 103 LEU A O 1
ATOM 783 N N . ARG A 1 104 ? -14.447 -3.123 31.115 1.00 87.62 104 ARG A N 1
ATOM 784 C CA . ARG A 1 104 ? -13.252 -3.714 31.749 1.00 87.62 104 ARG A CA 1
ATOM 785 C C . ARG A 1 104 ? -13.307 -5.240 31.799 1.00 87.62 104 ARG A C 1
ATOM 787 O O . ARG A 1 104 ? -12.297 -5.890 31.525 1.00 87.62 104 ARG A O 1
ATOM 794 N N . ASP A 1 105 ? -14.464 -5.805 32.133 1.00 85.56 105 ASP A N 1
ATOM 795 C CA . ASP A 1 105 ? -14.667 -7.256 32.148 1.00 85.56 105 ASP A CA 1
ATOM 796 C C . ASP A 1 105 ? -14.537 -7.847 30.735 1.00 85.56 105 ASP A C 1
ATOM 798 O O . ASP A 1 105 ? -13.759 -8.775 30.507 1.00 85.56 105 ASP A O 1
ATOM 802 N N . ALA A 1 106 ? -15.170 -7.207 29.748 1.00 80.69 106 ALA A N 1
ATOM 803 C CA . ALA A 1 106 ? -15.035 -7.550 28.335 1.00 80.69 106 ALA A CA 1
ATOM 804 C C . ALA A 1 106 ? -13.576 -7.517 27.845 1.00 80.69 106 ALA A C 1
ATOM 806 O O . ALA A 1 106 ? -13.145 -8.428 27.134 1.00 80.69 106 ALA A O 1
ATOM 807 N N . ALA A 1 107 ? -12.803 -6.501 28.245 1.00 79.31 107 ALA A N 1
ATOM 808 C CA . ALA A 1 107 ? -11.382 -6.405 27.917 1.00 79.31 107 ALA A CA 1
ATOM 809 C C . ALA A 1 107 ? -10.552 -7.516 28.581 1.00 79.31 107 ALA A C 1
ATOM 811 O O . ALA A 1 107 ? -9.591 -8.008 28.001 1.00 79.31 107 ALA A O 1
ATOM 812 N N . THR A 1 108 ? -10.924 -7.945 29.785 1.00 76.06 108 THR A N 1
ATOM 813 C CA . THR A 1 108 ? -10.226 -9.028 30.489 1.00 76.06 108 THR A CA 1
ATOM 814 C C . THR A 1 108 ? -10.532 -10.382 29.840 1.00 76.06 108 THR A C 1
ATOM 816 O O . THR A 1 108 ? -9.631 -11.205 29.661 1.00 76.06 108 THR A O 1
ATOM 819 N N . TYR A 1 109 ? -11.780 -10.595 29.409 1.00 67.25 109 TYR A N 1
ATOM 820 C CA . TYR A 1 109 ? -12.189 -11.812 28.708 1.00 67.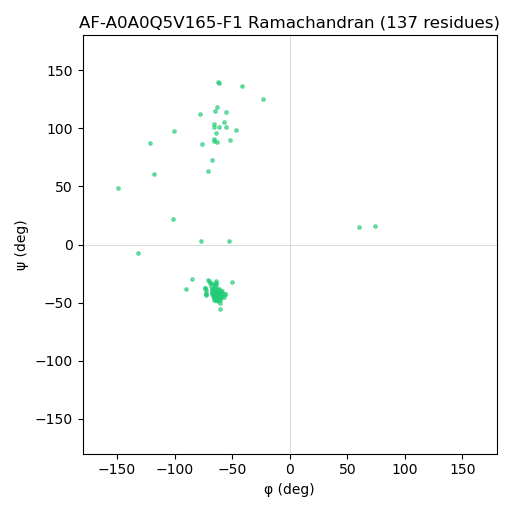25 109 TYR A CA 1
ATOM 821 C C . TYR A 1 109 ? -11.554 -11.937 27.314 1.00 67.25 109 TYR A C 1
ATOM 823 O O . TYR A 1 109 ? -11.131 -13.031 26.934 1.00 67.25 109 TYR A O 1
ATOM 831 N N . SER A 1 110 ? -11.433 -10.839 26.556 1.00 63.97 110 SER A N 1
ATOM 832 C CA . SER A 1 110 ? -10.765 -10.868 25.246 1.00 63.97 110 SER A CA 1
ATOM 833 C C . SER A 1 110 ? -9.276 -11.213 25.365 1.00 63.97 110 SER A C 1
ATOM 835 O O . SER A 1 110 ? -8.787 -12.050 24.608 1.00 63.97 110 SER A O 1
ATOM 837 N N . ILE A 1 111 ? -8.579 -10.676 26.372 1.00 59.22 111 ILE A N 1
ATOM 838 C CA . ILE A 1 111 ? -7.162 -10.983 26.635 1.00 59.22 111 ILE A CA 1
ATOM 839 C C . ILE A 1 111 ? -6.965 -12.461 27.008 1.00 59.22 111 ILE A C 1
ATOM 841 O O . ILE A 1 111 ? -6.017 -13.093 26.544 1.00 59.22 111 ILE A O 1
ATOM 845 N N . ALA A 1 112 ? -7.861 -13.036 27.815 1.00 59.03 112 ALA A N 1
ATOM 846 C CA . ALA A 1 112 ? -7.758 -14.432 28.241 1.00 59.03 112 ALA A CA 1
ATOM 847 C C . ALA A 1 112 ? -8.038 -15.436 27.106 1.00 59.03 112 ALA A C 1
ATOM 849 O O . ALA A 1 112 ? -7.477 -16.532 27.100 1.00 59.03 112 ALA A O 1
ATOM 850 N N . LYS A 1 113 ? -8.898 -15.079 26.144 1.00 53.75 113 LYS A N 1
ATOM 851 C CA . LYS A 1 113 ? -9.282 -15.964 25.034 1.00 53.75 113 LYS A CA 1
ATOM 852 C C . LYS A 1 113 ? -8.297 -15.925 23.858 1.00 53.75 113 LYS A C 1
ATOM 854 O O . LYS A 1 113 ? -8.154 -16.925 23.161 1.00 53.75 113 LYS A O 1
ATOM 859 N N . GLU A 1 114 ? -7.622 -14.797 23.640 1.00 53.22 114 GLU A N 1
ATOM 860 C CA . GLU A 1 114 ? -6.727 -14.557 22.494 1.00 53.22 114 GLU A CA 1
ATOM 861 C C . GLU A 1 114 ? -5.233 -14.697 22.834 1.00 53.22 114 GLU A C 1
ATOM 863 O O . GLU A 1 114 ? -4.395 -14.169 22.109 1.00 53.22 114 GLU A O 1
ATOM 868 N N . GLY A 1 115 ? -4.866 -15.424 23.898 1.00 45.47 115 GLY A N 1
ATOM 869 C CA . GLY A 1 115 ? -3.496 -15.547 24.439 1.00 45.47 115 GLY A CA 1
ATOM 870 C C . GLY A 1 115 ? -2.359 -15.966 23.481 1.00 45.47 115 GLY A C 1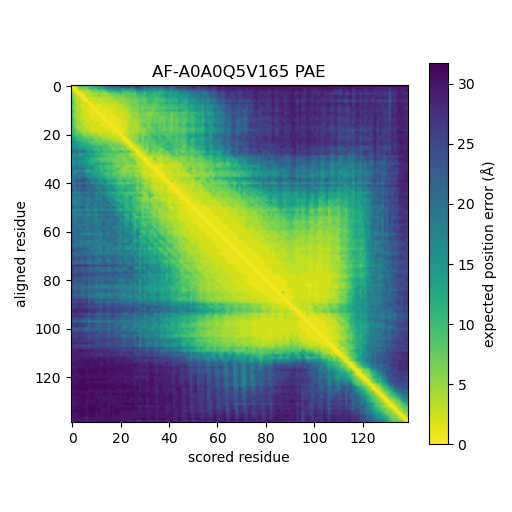
ATOM 871 O O . GLY A 1 115 ? -1.219 -16.086 23.925 1.00 45.47 115 GLY A O 1
ATOM 872 N N . HIS A 1 116 ? -2.621 -16.149 22.184 1.00 43.88 116 HIS A N 1
ATOM 873 C CA . HIS A 1 116 ? -1.616 -16.369 21.138 1.00 43.88 116 HIS A CA 1
ATOM 874 C C . HIS A 1 116 ? -1.783 -15.501 19.877 1.00 43.88 116 HIS A C 1
ATOM 876 O O . HIS A 1 116 ? -0.895 -15.502 19.030 1.00 43.88 116 HIS A O 1
ATOM 882 N N . GLU A 1 117 ? -2.869 -14.741 19.743 1.00 44.94 117 GLU A N 1
ATOM 883 C CA . GLU A 1 117 ? -3.175 -13.961 18.538 1.00 44.94 117 GLU A CA 1
ATOM 884 C C . GLU A 1 117 ? -3.948 -12.698 18.925 1.00 44.94 117 GLU A C 1
ATOM 886 O O . GLU A 1 117 ? -5.011 -12.395 18.393 1.00 44.94 117 GLU A O 1
ATOM 891 N N . GLY A 1 118 ? -3.438 -11.980 19.928 1.00 39.22 118 GLY A N 1
ATOM 892 C CA . GLY A 1 118 ? -4.026 -10.717 20.338 1.00 39.22 118 GLY A CA 1
ATOM 893 C C . GLY A 1 118 ? -4.091 -9.790 19.133 1.00 39.22 118 GLY A C 1
ATOM 894 O O . GLY A 1 118 ? -3.058 -9.329 18.637 1.00 39.22 118 GLY A O 1
ATOM 895 N N . VAL A 1 119 ? -5.308 -9.468 18.688 1.00 44.75 119 VAL A N 1
ATOM 896 C CA . VAL A 1 119 ? -5.527 -8.216 17.972 1.00 44.75 119 VAL A CA 1
ATOM 897 C C . VAL A 1 119 ? -5.256 -7.155 19.016 1.00 44.75 119 VAL A C 1
ATOM 899 O O . VAL A 1 119 ? -6.136 -6.745 19.769 1.00 44.75 119 VAL A O 1
ATOM 902 N N . ILE A 1 120 ? -3.987 -6.763 19.096 1.00 41.81 120 ILE A N 1
ATOM 903 C CA . ILE A 1 120 ? -3.548 -5.595 19.827 1.00 41.81 120 ILE A CA 1
ATOM 904 C C . ILE A 1 120 ? -4.385 -4.476 19.234 1.00 41.81 120 ILE A C 1
ATOM 906 O O . ILE A 1 120 ? -4.118 -3.963 18.148 1.00 41.81 120 ILE A O 1
ATOM 910 N N . VAL A 1 121 ? -5.434 -4.097 19.952 1.00 50.66 121 VAL A N 1
ATOM 911 C CA . VAL A 1 121 ? -5.939 -2.745 19.882 1.00 50.66 121 VAL A CA 1
ATOM 912 C C . VAL A 1 121 ? -4.826 -1.918 20.517 1.00 50.66 121 VAL A C 1
ATOM 914 O O . VAL A 1 121 ? -4.933 -1.452 21.644 1.00 50.66 121 VAL A O 1
ATOM 917 N N . SER A 1 122 ? -3.715 -1.762 19.797 1.00 40.69 122 SER A N 1
ATOM 918 C CA . SER A 1 122 ? -2.763 -0.693 20.008 1.00 40.69 122 SER A CA 1
ATOM 919 C C . SER A 1 122 ? -3.439 0.592 19.532 1.00 40.69 122 SER A C 1
ATOM 921 O O . SER A 1 122 ? -2.970 1.294 18.644 1.00 40.69 122 SER A O 1
ATOM 923 N N . VAL A 1 123 ? -4.537 0.968 20.202 1.00 45.50 123 VAL A N 1
ATOM 924 C CA . VAL A 1 123 ? -4.574 2.352 20.655 1.00 45.50 123 VAL A CA 1
ATOM 925 C C . VAL A 1 123 ? -3.314 2.425 21.497 1.00 45.50 123 VAL A C 1
ATOM 927 O O . VAL A 1 123 ? -3.233 1.756 22.529 1.00 45.50 123 VAL A O 1
ATOM 930 N N . GLY A 1 124 ? -2.268 3.072 20.973 1.00 30.14 124 GLY A N 1
ATOM 931 C CA . GLY A 1 124 ? -1.066 3.327 21.752 1.00 30.14 124 GLY A CA 1
ATOM 932 C C . GLY A 1 124 ? -1.505 3.744 23.150 1.00 30.14 124 GLY A C 1
ATOM 933 O O . GLY A 1 124 ? -2.505 4.464 23.263 1.00 30.14 124 GLY A O 1
ATOM 934 N N . ALA A 1 125 ? -0.836 3.192 24.171 1.00 31.64 125 ALA A N 1
ATOM 935 C CA . ALA A 1 125 ? -1.021 3.521 25.586 1.00 31.64 125 ALA A CA 1
ATOM 936 C C . ALA A 1 125 ? -1.609 4.921 25.711 1.00 31.64 125 ALA A C 1
ATOM 938 O O . ALA A 1 125 ? -1.012 5.791 25.077 1.00 31.64 125 ALA A O 1
ATOM 939 N N . PRO A 1 126 ? -2.746 5.125 26.411 1.00 41.31 126 PRO A N 1
ATOM 940 C CA . PRO A 1 126 ? -3.569 6.316 26.262 1.00 41.31 126 PRO A CA 1
ATOM 941 C C . PRO A 1 126 ? -2.660 7.532 26.295 1.00 41.31 126 PRO A C 1
ATOM 943 O O . PRO A 1 126 ? -2.222 7.964 27.360 1.00 41.31 126 PRO A O 1
ATOM 946 N N . ALA A 1 127 ? -2.326 8.052 25.111 1.00 39.78 127 ALA A N 1
ATOM 947 C CA . ALA A 1 127 ? -1.767 9.368 25.012 1.00 39.78 127 ALA A CA 1
ATOM 948 C C . ALA A 1 127 ? -2.953 10.181 25.475 1.00 39.78 127 ALA A C 1
ATOM 950 O O . ALA A 1 127 ? -3.963 10.281 24.777 1.00 39.78 127 ALA A O 1
ATOM 951 N N . THR A 1 128 ? -2.884 10.596 26.732 1.00 38.28 128 THR A N 1
ATOM 952 C CA . THR A 1 128 ? -3.761 11.574 27.327 1.00 38.28 128 THR A CA 1
ATOM 953 C C . THR A 1 128 ? -3.704 12.762 26.386 1.00 38.28 128 THR A C 1
ATOM 955 O O . THR A 1 128 ? -2.824 13.614 26.496 1.00 38.28 128 THR A O 1
ATOM 958 N N . VAL A 1 129 ? -4.589 12.785 25.392 1.00 39.72 129 VAL A N 1
ATOM 959 C CA . VAL A 1 129 ? -4.918 13.993 24.664 1.00 39.72 129 VAL A CA 1
ATOM 960 C C . VAL A 1 129 ? -5.591 14.825 25.732 1.00 39.72 129 VAL A C 1
ATOM 962 O O . VAL A 1 129 ? -6.773 14.663 26.028 1.00 39.72 129 VAL A O 1
ATOM 965 N N . ALA A 1 130 ? -4.774 15.619 26.418 1.00 36.28 130 ALA A N 1
ATOM 966 C CA . ALA A 1 130 ? -5.229 16.634 27.331 1.00 36.28 130 ALA A CA 1
ATOM 967 C C . ALA A 1 130 ? -6.010 17.633 26.478 1.00 36.28 130 ALA A C 1
ATOM 969 O O . ALA A 1 130 ? -5.457 18.584 25.934 1.00 36.28 130 ALA A O 1
ATOM 970 N N . VAL A 1 131 ? -7.305 17.377 26.310 1.00 48.81 131 VAL A N 1
ATOM 971 C CA . VAL A 1 131 ? -8.254 18.408 25.920 1.00 48.81 131 VAL A CA 1
ATOM 972 C C . VAL A 1 131 ? -8.244 19.392 27.083 1.00 48.81 131 VAL A C 1
ATOM 974 O O . VAL A 1 131 ? -8.875 19.153 28.109 1.00 48.81 131 VAL A O 1
ATOM 977 N N . GLN A 1 132 ? -7.446 20.456 26.974 1.00 38.16 132 GLN A N 1
ATOM 978 C CA . GLN A 1 132 ? -7.535 21.584 27.893 1.00 38.16 132 GLN A CA 1
ATOM 979 C C . GLN A 1 132 ? -8.920 22.210 27.705 1.00 38.16 132 GLN A C 1
ATOM 981 O O . GLN A 1 132 ? -9.219 22.674 26.602 1.00 38.16 132 GLN A O 1
ATOM 986 N N . PRO A 1 133 ? -9.784 22.240 28.734 1.00 45.75 133 PRO A N 1
ATOM 987 C CA . PRO A 1 133 ? -10.979 23.058 28.662 1.00 45.75 133 PRO A CA 1
ATOM 988 C C . PRO A 1 133 ? -10.529 24.521 28.610 1.00 45.75 133 PRO A C 1
ATOM 990 O O . PRO A 1 133 ? -9.913 25.027 29.547 1.00 45.75 133 PRO A O 1
ATOM 993 N N . SER A 1 134 ? -10.804 25.198 27.496 1.00 45.09 134 SER A N 1
ATOM 994 C CA . SER A 1 134 ? -10.580 26.633 27.352 1.00 45.09 134 SER A CA 1
ATOM 995 C C . SER A 1 134 ? -11.445 27.374 28.371 1.00 45.09 134 SER A C 1
ATOM 997 O O . SER A 1 134 ? -12.650 27.543 28.169 1.00 45.09 134 SER A O 1
ATOM 999 N N . THR A 1 135 ? -10.851 27.817 29.477 1.00 46.44 135 THR A N 1
ATOM 1000 C CA . THR A 1 135 ? -11.516 28.721 30.411 1.00 46.44 135 THR A CA 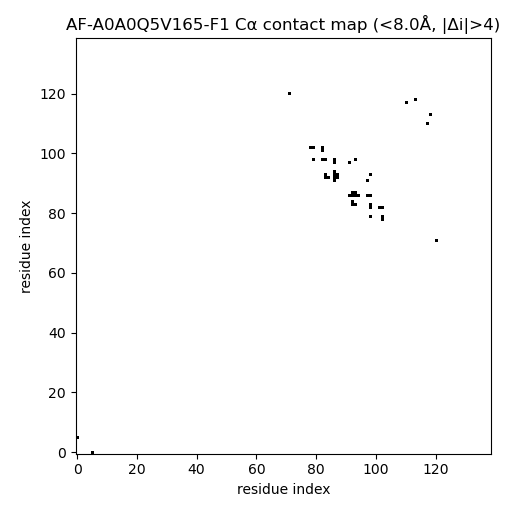1
ATOM 1001 C C . THR A 1 135 ? -11.518 30.117 29.796 1.00 46.44 135 THR A C 1
ATOM 1003 O O . THR A 1 135 ? -10.627 30.927 30.040 1.00 46.44 135 THR A O 1
ATOM 1006 N N . ASN A 1 136 ? -12.525 30.405 28.976 1.00 50.62 136 ASN A N 1
ATOM 1007 C CA . ASN A 1 136 ? -13.004 31.772 28.852 1.00 50.62 136 ASN A CA 1
ATOM 1008 C C . ASN A 1 136 ? -13.610 32.141 30.215 1.00 50.62 136 ASN A C 1
ATOM 1010 O O . ASN A 1 136 ? -14.705 31.695 30.553 1.00 50.62 136 ASN A O 1
ATOM 1014 N N . ARG A 1 137 ? -12.869 32.928 30.994 1.00 47.28 137 ARG A N 1
ATOM 1015 C CA . ARG A 1 137 ? -13.421 33.776 32.047 1.00 47.28 137 ARG A CA 1
ATOM 1016 C C . ARG A 1 137 ? -13.020 35.206 31.714 1.00 47.28 137 ARG A C 1
ATOM 1018 O O . ARG A 1 137 ? -11.960 35.664 32.128 1.00 47.28 137 ARG A O 1
ATOM 1025 N N . SER A 1 138 ? -13.843 35.865 30.912 1.00 49.94 138 SER A N 1
ATOM 1026 C CA . SER A 1 138 ? -13.941 37.320 30.887 1.00 49.94 138 SER A CA 1
ATOM 1027 C C . SER A 1 138 ? -15.176 37.722 31.691 1.00 49.94 138 SER A C 1
ATOM 1029 O O . SER A 1 138 ? -16.290 37.664 31.171 1.00 49.94 138 SER A O 1
ATOM 1031 N N . GLU A 1 139 ? -14.954 38.091 32.949 1.00 47.22 139 GLU A N 1
ATOM 1032 C CA . GLU A 1 139 ? -15.802 39.002 33.728 1.00 47.22 139 GLU A CA 1
ATOM 1033 C C . GLU A 1 139 ? -14.899 40.101 34.287 1.00 47.22 139 GLU A C 1
ATOM 1035 O O . GLU A 1 139 ? -13.783 39.751 34.744 1.00 47.22 139 GLU A O 1
#

Foldseek 3Di:
DDPVVVVVVVVVVVVVVCCVVVCCVVVVVVVVVVVVVVVVVVVVVVVVVVVVVVVVVVVVVVVVVVVVVVVVVVVVVVLQVVQQVVCVVVVNHPDPVSSVVSSVVVVVVLCVVCVPPDPPPPPPPPPCPPPPDPPPDDD

Solvent-accessible surface area (backbone atoms only — not comparable to full-atom values): 8072 Å² total; per-residue (Å²): 131,61,71,70,57,58,53,53,52,53,52,52,53,52,53,52,48,49,52,54,52,54,47,48,69,57,48,55,62,52,50,56,53,51,52,53,51,53,51,53,50,51,51,53,51,48,53,52,52,52,52,52,52,51,52,52,48,52,54,53,50,51,56,51,50,52,54,50,51,53,52,50,51,53,48,55,50,50,53,53,51,49,27,50,51,54,25,39,76,72,75,42,65,89,40,63,71,53,30,53,49,48,51,52,50,51,54,52,53,51,54,69,73,32,79,86,66,65,80,74,77,69,68,63,76,82,72,76,75,74,76,73,80,81,78,82,79,90,128

Secondary structure (DSSP, 8-sta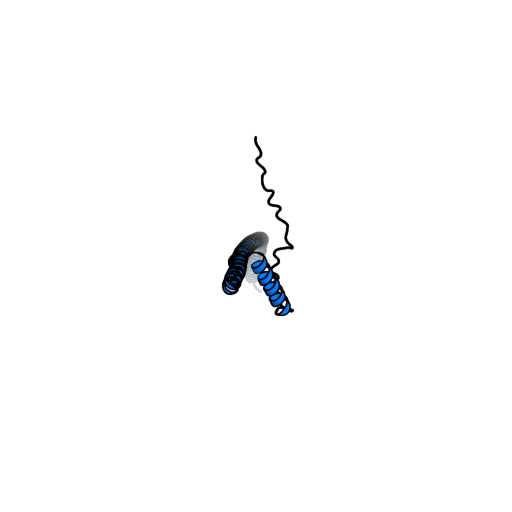te):
--HHHHHHHHHHHHHHHHHHHHHHHHHHHHHHHHHHHHHHHHHHHHHHHHHHHHHHHHHHHHHHHHHHHHHHHHHHHHHHHHHHHHHHHTT-TT-HHHHHHHHHHHHHHHHHH-TTS-------TT-------------

Sequence (139 aa):
MSDRQSWSILGVLCLLALILFGGGLVGCPYYKVWERKMAGQAELQYQQGARQALIAQAAAEDEASIKRAEAATRRVRGWADAARQGCADLGRPNDQACQDALLRDAATYSIAKEGHEGVIVSVGAPATVAVQPSTNRSE